Protein AF-A0A0F9MZG8-F1 (afdb_monomer_lite)

Structure (mmCIF, N/CA/C/O backbone):
data_AF-A0A0F9MZG8-F1
#
_entry.id   AF-A0A0F9MZG8-F1
#
loop_
_atom_site.group_PDB
_atom_site.id
_atom_site.type_symbol
_atom_site.label_atom_id
_atom_site.label_alt_id
_atom_site.label_comp_id
_atom_site.label_asym_id
_atom_site.label_entity_id
_atom_site.label_seq_id
_atom_site.pdbx_PDB_ins_code
_atom_site.Cartn_x
_atom_site.Cartn_y
_atom_site.Cartn_z
_atom_site.occupancy
_atom_site.B_iso_or_equiv
_atom_site.auth_seq_id
_atom_site.auth_comp_id
_atom_site.auth_asym_id
_atom_site.auth_atom_id
_atom_site.pdbx_PDB_model_num
ATOM 1 N N . MET A 1 1 ? 1.167 3.325 24.766 1.00 39.97 1 MET A N 1
ATOM 2 C CA . MET A 1 1 ? 1.088 3.543 23.304 1.00 39.97 1 MET A CA 1
ATOM 3 C C . MET A 1 1 ? -0.067 2.713 22.771 1.00 39.97 1 MET A C 1
ATOM 5 O O . MET A 1 1 ? -0.077 1.507 22.986 1.00 39.97 1 MET A O 1
ATOM 9 N N . LYS A 1 2 ? -1.107 3.370 22.245 1.00 28.80 2 LYS A N 1
ATOM 10 C CA . LYS A 1 2 ? -2.379 2.731 21.880 1.00 28.80 2 LYS A CA 1
ATOM 11 C C . LYS A 1 2 ? -2.226 2.035 20.527 1.00 28.80 2 LYS A C 1
ATOM 13 O O . LYS A 1 2 ? -1.923 2.693 19.542 1.00 28.80 2 LYS A O 1
ATOM 18 N N . ARG A 1 3 ? -2.422 0.715 20.511 1.00 33.69 3 ARG A N 1
ATOM 19 C CA . ARG A 1 3 ? -2.557 -0.090 19.291 1.00 33.69 3 ARG A CA 1
ATOM 20 C C . ARG A 1 3 ? -3.875 0.297 18.625 1.00 33.69 3 ARG A C 1
ATOM 22 O O . ARG A 1 3 ? -4.910 0.223 19.285 1.00 33.69 3 ARG A O 1
ATOM 29 N N . VAL A 1 4 ? -3.841 0.704 17.362 1.00 41.03 4 VAL A N 1
ATOM 30 C CA . VAL A 1 4 ? -5.053 0.978 16.582 1.00 41.03 4 VAL A CA 1
ATOM 31 C C . VAL A 1 4 ? -4.979 0.140 15.314 1.00 41.03 4 VAL A C 1
ATOM 33 O O . VAL A 1 4 ? -4.193 0.414 14.417 1.00 41.03 4 VAL A O 1
ATOM 36 N N . ILE A 1 5 ? -5.773 -0.929 15.296 1.00 41.41 5 ILE A N 1
ATOM 37 C CA . ILE A 1 5 ? -6.015 -1.792 14.138 1.00 41.41 5 ILE A CA 1
ATOM 38 C C . ILE A 1 5 ? -7.366 -1.349 13.577 1.00 41.41 5 ILE A C 1
ATOM 40 O O . ILE A 1 5 ? -8.356 -1.321 14.312 1.00 41.41 5 ILE A O 1
ATOM 44 N N . MET A 1 6 ? -7.404 -0.943 12.310 1.00 50.44 6 MET A N 1
ATOM 45 C CA . MET A 1 6 ? -8.611 -0.385 11.706 1.00 50.44 6 MET A CA 1
ATOM 46 C C . MET A 1 6 ? -9.599 -1.474 11.298 1.00 50.44 6 MET A C 1
ATOM 48 O O . MET A 1 6 ? -9.277 -2.380 10.535 1.00 50.44 6 MET A O 1
ATOM 52 N N . LYS A 1 7 ? -10.844 -1.325 11.754 1.00 39.59 7 LYS A N 1
ATOM 53 C CA . LYS A 1 7 ? -12.004 -1.979 11.148 1.00 39.59 7 LYS A CA 1
ATOM 54 C C . LYS A 1 7 ? -12.453 -1.182 9.918 1.00 39.59 7 LYS A C 1
ATOM 56 O O . LYS A 1 7 ? -12.264 0.024 9.838 1.00 39.59 7 LYS A O 1
ATOM 61 N N . LYS A 1 8 ? -13.079 -1.906 8.989 1.00 44.09 8 LYS A N 1
ATOM 62 C CA . LYS A 1 8 ? -13.554 -1.582 7.627 1.00 44.09 8 LYS A CA 1
ATOM 63 C C . LYS A 1 8 ? -14.295 -0.238 7.404 1.00 44.09 8 LYS A C 1
ATOM 65 O O . LYS A 1 8 ? -14.610 0.040 6.249 1.00 44.09 8 LYS A O 1
ATOM 70 N N . GLU A 1 9 ? -14.580 0.552 8.438 1.00 46.88 9 GLU A N 1
ATOM 71 C CA . GLU A 1 9 ? -15.502 1.702 8.400 1.00 46.88 9 GLU A CA 1
ATOM 72 C C . GLU A 1 9 ? -14.860 3.078 8.632 1.00 46.88 9 GLU A C 1
ATOM 74 O O . GLU A 1 9 ? -15.514 4.076 8.355 1.00 46.88 9 GLU A O 1
ATOM 79 N N . ASP A 1 10 ? -13.588 3.167 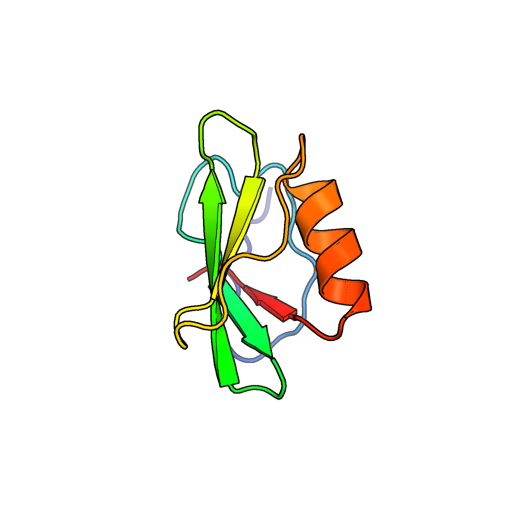9.024 1.00 42.12 10 ASP A N 1
ATOM 80 C CA . ASP A 1 10 ? -12.918 4.459 9.207 1.00 42.12 10 ASP A CA 1
ATOM 81 C C . ASP A 1 10 ? -11.788 4.647 8.183 1.00 42.12 10 ASP A C 1
ATOM 83 O O . ASP A 1 10 ? -10.947 3.771 7.980 1.00 42.12 10 ASP A O 1
ATOM 87 N N . GLU A 1 11 ? -11.757 5.797 7.508 1.00 47.69 11 GLU A N 1
ATOM 88 C CA . GLU A 1 11 ? -10.589 6.263 6.754 1.00 47.69 11 GLU A CA 1
ATOM 89 C C . GLU A 1 11 ? -9.603 6.894 7.743 1.00 47.69 11 GLU A C 1
ATOM 91 O O . GLU A 1 11 ? -9.777 8.043 8.141 1.00 47.69 11 GLU A O 1
ATOM 96 N N . GLN A 1 12 ? -8.563 6.166 8.159 1.00 50.78 12 GLN A N 1
ATOM 97 C CA . GLN A 1 12 ? -7.433 6.760 8.880 1.00 50.78 12 GLN A CA 1
ATOM 98 C C . GLN A 1 12 ? -6.099 6.351 8.263 1.00 50.78 12 GLN A C 1
ATOM 100 O O . GLN A 1 12 ? -5.921 5.288 7.670 1.00 50.78 12 GLN A O 1
ATOM 105 N N . THR A 1 13 ? -5.173 7.291 8.393 1.00 44.78 13 THR A N 1
ATOM 106 C CA . THR A 1 13 ? -3.822 7.323 7.850 1.00 44.78 13 THR A CA 1
ATOM 107 C C . THR A 1 13 ? -2.988 6.140 8.344 1.00 44.78 13 THR A C 1
ATOM 109 O O . THR A 1 13 ? -2.871 5.918 9.546 1.00 44.78 13 THR A O 1
ATOM 112 N N . ILE A 1 14 ? -2.377 5.395 7.419 1.00 51.09 14 ILE A N 1
ATOM 113 C CA . ILE A 1 14 ? -1.473 4.280 7.736 1.00 51.09 14 ILE A CA 1
ATOM 114 C C . ILE A 1 14 ? -0.196 4.833 8.382 1.00 51.09 14 ILE A C 1
ATOM 116 O O . ILE A 1 14 ? 0.504 5.641 7.769 1.00 51.09 14 ILE A O 1
ATOM 120 N N . ASP A 1 15 ? 0.137 4.372 9.591 1.00 51.69 15 ASP A N 1
ATOM 121 C CA . ASP A 1 15 ? 1.466 4.591 10.168 1.00 51.69 15 ASP A CA 1
ATOM 122 C C . ASP A 1 15 ? 2.457 3.586 9.561 1.00 51.69 15 ASP A C 1
ATOM 124 O O . ASP A 1 15 ? 2.432 2.383 9.831 1.00 51.69 15 ASP A O 1
ATOM 128 N N . PHE A 1 16 ? 3.341 4.094 8.703 1.00 53.44 16 PHE A N 1
ATOM 129 C CA . PHE A 1 16 ? 4.325 3.305 7.962 1.00 53.44 16 PHE A CA 1
ATOM 130 C C . PHE A 1 16 ? 5.368 2.603 8.847 1.00 53.44 16 PHE A C 1
ATOM 132 O O . PHE A 1 16 ? 6.087 1.747 8.336 1.00 53.44 16 PHE A O 1
ATOM 139 N N . LYS A 1 17 ? 5.474 2.932 10.144 1.00 51.16 17 LYS A N 1
ATOM 140 C CA . LYS A 1 17 ? 6.397 2.249 11.070 1.00 51.16 17 LYS A CA 1
ATOM 141 C C . LYS A 1 17 ? 5.916 0.861 11.504 1.00 51.16 17 LYS A C 1
ATOM 143 O O . LYS A 1 17 ? 6.746 0.042 11.888 1.00 51.16 17 LYS A O 1
ATOM 148 N N . ASP A 1 18 ? 4.611 0.594 11.426 1.00 46.00 18 ASP A N 1
ATOM 149 C CA . ASP A 1 18 ? 4.005 -0.666 11.887 1.00 46.00 18 ASP A CA 1
ATOM 150 C C . ASP A 1 18 ? 3.722 -1.666 10.758 1.00 46.00 18 ASP A C 1
ATOM 152 O O . ASP A 1 18 ? 3.493 -2.852 11.015 1.00 46.00 18 ASP A O 1
ATOM 156 N N . VAL A 1 19 ? 3.776 -1.219 9.501 1.00 53.00 19 VAL A N 1
ATOM 157 C CA . VAL A 1 19 ? 3.511 -2.086 8.346 1.00 53.00 19 VAL A CA 1
ATOM 158 C C . VAL A 1 19 ? 4.522 -3.224 8.249 1.00 53.00 19 VAL A C 1
ATOM 160 O O . VAL A 1 19 ? 4.144 -4.346 7.919 1.00 53.00 19 VAL A O 1
ATOM 163 N N . ASP A 1 20 ? 5.783 -2.961 8.590 1.00 52.12 20 ASP A N 1
ATOM 164 C CA . ASP A 1 20 ? 6.848 -3.966 8.536 1.00 52.12 20 ASP A CA 1
ATOM 165 C C . ASP A 1 20 ? 6.606 -5.150 9.493 1.00 52.12 20 ASP A C 1
ATOM 167 O O . ASP A 1 20 ? 7.333 -6.139 9.441 1.00 52.12 20 ASP A O 1
ATOM 171 N N . LYS A 1 21 ? 5.609 -5.071 10.393 1.00 49.81 21 LYS A N 1
ATOM 172 C CA . LYS A 1 21 ? 5.463 -6.037 11.484 1.00 49.81 21 LYS A CA 1
ATOM 173 C C . LYS A 1 21 ? 4.225 -6.920 11.501 1.00 49.81 21 LYS A C 1
ATOM 175 O O . LYS A 1 21 ? 4.337 -7.943 12.163 1.00 49.81 21 LYS A O 1
ATOM 180 N N . ASN A 1 22 ? 3.086 -6.627 10.860 1.00 52.53 22 ASN A N 1
ATOM 181 C CA . ASN A 1 22 ? 1.875 -7.412 11.198 1.00 52.53 22 ASN A CA 1
ATOM 182 C C . ASN A 1 22 ? 0.836 -7.737 10.111 1.00 52.53 22 ASN A C 1
ATOM 184 O O . ASN A 1 22 ? -0.167 -8.357 10.456 1.00 52.53 22 ASN A O 1
ATOM 188 N N . GLY A 1 23 ? 1.031 -7.451 8.820 1.00 65.06 23 GLY A N 1
ATOM 189 C CA . GLY A 1 23 ? 0.087 -8.014 7.846 1.00 65.06 23 GLY A CA 1
ATOM 190 C C . GLY A 1 23 ? 0.167 -7.490 6.418 1.00 65.06 23 GLY A C 1
ATOM 191 O O . GLY A 1 23 ? 0.820 -6.482 6.153 1.00 65.06 23 GLY A O 1
ATOM 192 N N . PRO A 1 24 ? -0.508 -8.175 5.478 1.00 74.75 24 PRO A N 1
ATOM 193 C CA . PRO A 1 24 ? -0.631 -7.702 4.107 1.00 74.75 24 PRO A CA 1
ATOM 194 C C . PRO A 1 24 ? -1.369 -6.356 4.065 1.00 74.75 24 PRO A C 1
ATOM 196 O O . PRO A 1 24 ? -2.469 -6.227 4.603 1.00 74.75 24 PRO A O 1
ATOM 199 N N . ILE A 1 25 ? -0.790 -5.361 3.382 1.00 83.56 25 ILE A N 1
ATOM 200 C CA . ILE A 1 25 ? -1.531 -4.148 3.021 1.00 83.56 25 ILE A CA 1
ATOM 201 C C . ILE A 1 25 ? -2.306 -4.420 1.743 1.00 83.56 25 ILE A C 1
ATOM 203 O O . ILE A 1 25 ? -1.754 -4.820 0.716 1.00 83.56 25 ILE A O 1
ATOM 207 N N . PHE A 1 26 ? -3.585 -4.103 1.786 1.00 85.56 26 PHE A N 1
ATOM 208 C CA . PHE A 1 26 ? -4.484 -4.172 0.658 1.00 85.56 26 PHE A CA 1
ATOM 209 C C . PHE A 1 26 ? -4.816 -2.783 0.127 1.00 85.56 26 PHE A C 1
ATOM 211 O O . PHE A 1 26 ? -4.699 -1.769 0.812 1.00 85.56 26 PHE A O 1
ATOM 218 N N . CYS A 1 27 ? -5.262 -2.751 -1.120 1.00 86.12 27 CYS A N 1
ATOM 219 C CA . CYS A 1 27 ? -5.645 -1.555 -1.841 1.00 86.12 27 CYS A CA 1
ATOM 220 C C . CYS A 1 27 ? -7.086 -1.690 -2.334 1.00 86.12 27 CYS A C 1
ATOM 222 O O . CYS A 1 27 ? -7.481 -2.727 -2.873 1.00 86.12 27 CYS A O 1
ATOM 224 N N . LYS A 1 28 ? -7.864 -0.618 -2.196 1.00 86.56 28 LYS A N 1
ATOM 225 C CA . LYS A 1 28 ? -9.171 -0.418 -2.819 1.00 86.56 28 LYS A CA 1
ATOM 226 C C . LYS A 1 28 ? -9.106 0.708 -3.838 1.00 86.56 28 LYS A C 1
ATOM 228 O O . LYS A 1 28 ? -8.425 1.708 -3.639 1.00 86.56 28 LYS A O 1
ATOM 233 N N . ARG A 1 29 ? -9.910 0.578 -4.885 1.00 82.56 29 ARG A N 1
ATOM 234 C CA . ARG A 1 29 ? -10.205 1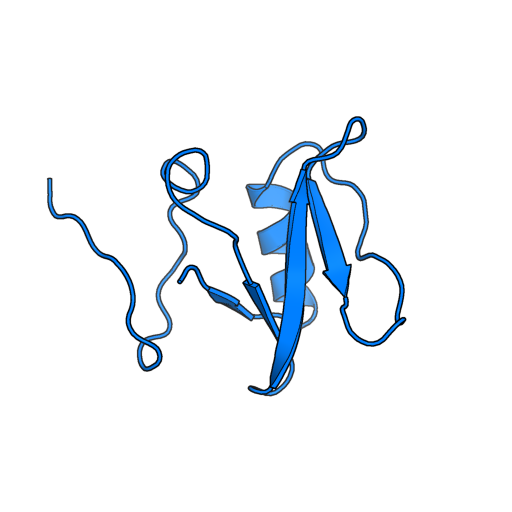.641 -5.847 1.00 82.56 29 ARG A CA 1
ATOM 235 C C . ARG A 1 29 ? -11.711 1.657 -6.068 1.00 82.56 29 ARG A C 1
ATOM 237 O O . ARG A 1 29 ? -12.308 0.599 -6.256 1.00 82.56 29 ARG A O 1
ATOM 244 N N . ASN A 1 30 ? -12.344 2.827 -5.988 1.00 83.56 30 ASN A N 1
ATOM 245 C CA . ASN A 1 30 ? -13.810 2.960 -6.044 1.00 83.56 30 ASN A CA 1
ATOM 246 C C . ASN A 1 30 ? -14.537 2.025 -5.049 1.00 83.56 30 ASN A C 1
ATOM 248 O O . ASN A 1 30 ? -15.479 1.327 -5.418 1.00 83.56 30 ASN A O 1
ATOM 252 N N . ASN A 1 31 ? -14.049 1.952 -3.803 1.00 80.12 31 ASN A N 1
ATOM 253 C CA . ASN A 1 31 ? -14.544 1.075 -2.725 1.00 80.12 31 ASN A CA 1
ATOM 254 C C . ASN A 1 31 ? -14.505 -0.441 -2.999 1.00 80.12 31 ASN A C 1
ATOM 256 O O . ASN A 1 31 ? -14.962 -1.224 -2.165 1.00 80.12 31 ASN A O 1
ATOM 260 N N . LYS A 1 32 ? -13.909 -0.882 -4.110 1.00 84.00 32 LYS A N 1
ATOM 261 C CA . LYS A 1 32 ? -13.707 -2.297 -4.438 1.00 84.00 32 L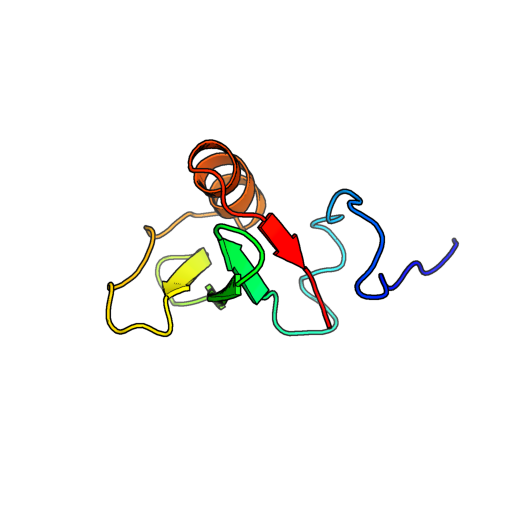YS A CA 1
ATOM 262 C C . LYS A 1 32 ? -12.259 -2.692 -4.223 1.00 84.00 32 LYS A C 1
ATOM 264 O O . LYS A 1 32 ? -11.365 -1.876 -4.432 1.00 84.00 32 LYS A O 1
ATOM 269 N N . TYR A 1 33 ? -12.041 -3.941 -3.821 1.00 85.75 33 TYR A N 1
ATOM 270 C CA . TYR A 1 33 ? -10.703 -4.513 -3.752 1.00 85.75 33 TYR A CA 1
ATOM 271 C C . TYR A 1 33 ? -10.004 -4.379 -5.111 1.00 85.75 33 TYR A C 1
ATOM 273 O O . TYR A 1 33 ? -10.583 -4.702 -6.148 1.00 85.75 33 TYR A O 1
ATOM 281 N N . ALA A 1 34 ? -8.792 -3.835 -5.094 1.00 85.88 34 ALA A N 1
ATOM 282 C CA . ALA A 1 34 ? -8.001 -3.567 -6.287 1.00 85.88 34 ALA A CA 1
ATOM 283 C C . ALA A 1 34 ? -6.713 -4.395 -6.314 1.00 85.88 34 ALA A C 1
ATOM 285 O O . ALA A 1 34 ? -6.264 -4.770 -7.395 1.00 85.88 34 ALA A O 1
ATOM 286 N N . GLY A 1 35 ? -6.124 -4.687 -5.154 1.00 89.25 35 GLY A N 1
ATOM 287 C CA . GLY A 1 35 ? -4.876 -5.433 -5.082 1.00 89.25 35 GLY A CA 1
ATOM 288 C C . GLY A 1 35 ? -4.217 -5.377 -3.715 1.00 89.25 35 GLY A C 1
ATOM 289 O O . GLY A 1 35 ? -4.840 -4.998 -2.719 1.00 89.25 35 GLY A O 1
ATOM 290 N N . LYS A 1 36 ? -2.937 -5.736 -3.669 1.00 88.00 36 LYS A N 1
ATOM 291 C CA . LYS A 1 36 ? -2.130 -5.757 -2.447 1.00 88.00 36 LYS A CA 1
ATOM 292 C C . LYS A 1 36 ? -0.741 -5.190 -2.679 1.00 88.00 36 LYS A C 1
ATOM 294 O O . LYS A 1 36 ? -0.179 -5.309 -3.766 1.00 88.00 36 LYS A O 1
ATOM 299 N N . VAL A 1 37 ? -0.189 -4.587 -1.640 1.00 87.38 37 VAL A N 1
ATOM 300 C CA . VAL A 1 37 ? 1.208 -4.173 -1.631 1.00 87.38 37 VAL A CA 1
ATOM 301 C C . VAL A 1 37 ? 2.079 -5.395 -1.375 1.00 87.38 37 VAL A C 1
ATOM 303 O O . VAL A 1 37 ? 1.771 -6.218 -0.512 1.00 87.38 37 VAL A O 1
ATOM 306 N N . ILE A 1 38 ? 3.165 -5.501 -2.127 1.00 85.94 38 ILE A N 1
ATOM 307 C CA . ILE A 1 38 ? 4.205 -6.508 -1.951 1.00 85.94 38 ILE A CA 1
ATOM 308 C C . ILE A 1 38 ? 5.571 -5.818 -1.920 1.00 85.94 38 ILE A C 1
ATOM 310 O O . ILE A 1 38 ? 5.735 -4.712 -2.441 1.00 85.94 38 ILE A O 1
ATOM 314 N N . HIS A 1 39 ? 6.540 -6.472 -1.291 1.00 83.94 39 HIS A N 1
ATOM 315 C CA . HIS A 1 39 ? 7.930 -6.039 -1.274 1.00 83.94 39 HIS A CA 1
ATOM 316 C C . HIS A 1 39 ? 8.767 -7.086 -2.008 1.00 83.94 39 HIS A C 1
ATOM 318 O O . HIS A 1 39 ? 8.810 -8.246 -1.595 1.00 83.94 39 HIS A O 1
ATOM 324 N N . GLU A 1 40 ? 9.386 -6.684 -3.114 1.00 80.69 40 GLU A N 1
ATOM 325 C CA . GLU A 1 40 ? 10.269 -7.524 -3.925 1.00 80.69 40 GLU A CA 1
ATOM 326 C C . GLU A 1 40 ? 11.684 -6.922 -3.966 1.00 80.69 40 GLU A C 1
ATOM 328 O O . GLU A 1 40 ? 11.955 -5.894 -3.346 1.00 80.69 40 GLU A O 1
ATOM 333 N N . LYS A 1 41 ? 12.622 -7.566 -4.679 1.00 78.31 41 LYS A N 1
ATOM 334 C CA . LYS A 1 41 ? 14.035 -7.135 -4.736 1.00 78.31 41 LYS A CA 1
ATOM 335 C C . LYS A 1 41 ? 14.223 -5.680 -5.185 1.00 78.31 41 LYS A C 1
ATOM 337 O O . LYS A 1 41 ? 15.197 -5.057 -4.779 1.00 78.31 41 LYS A O 1
ATOM 342 N N . GLU A 1 42 ? 13.318 -5.158 -6.009 1.00 77.25 42 GLU A N 1
ATOM 343 C CA . GLU A 1 42 ? 13.388 -3.794 -6.552 1.00 77.25 42 GLU A CA 1
ATOM 344 C C . GLU A 1 42 ? 12.668 -2.746 -5.684 1.00 77.25 42 GLU A C 1
ATOM 346 O O . GLU A 1 42 ? 12.711 -1.552 -5.986 1.00 77.25 42 GLU A O 1
ATOM 351 N N . GLY A 1 43 ? 12.033 -3.171 -4.587 1.00 84.75 43 GLY A N 1
ATOM 352 C CA . GLY A 1 43 ? 11.350 -2.305 -3.633 1.00 84.75 43 GLY A CA 1
ATOM 353 C C . GLY A 1 43 ? 9.877 -2.658 -3.429 1.00 84.75 43 GLY A C 1
ATOM 354 O O . GLY A 1 43 ? 9.435 -3.794 -3.602 1.00 84.75 43 GLY A O 1
ATOM 355 N N . TRP A 1 44 ? 9.112 -1.662 -2.990 1.00 86.00 44 TRP A N 1
ATOM 356 C CA . TRP A 1 44 ? 7.689 -1.760 -2.685 1.00 86.00 44 TRP A CA 1
ATOM 357 C C . TRP A 1 44 ? 6.851 -1.484 -3.925 1.00 86.00 44 TRP A C 1
ATOM 359 O O . TRP A 1 44 ? 7.008 -0.443 -4.565 1.00 86.00 44 TRP A O 1
ATOM 369 N N . MET A 1 45 ? 5.908 -2.373 -4.209 1.00 88.62 45 MET A N 1
ATOM 370 C CA . MET A 1 45 ? 5.037 -2.286 -5.377 1.00 88.62 45 MET A CA 1
ATOM 371 C C . MET A 1 45 ? 3.605 -2.682 -5.025 1.00 88.62 45 MET A C 1
ATOM 373 O O . MET A 1 45 ? 3.363 -3.516 -4.151 1.00 88.62 45 MET A O 1
ATOM 377 N N . LEU A 1 46 ? 2.630 -2.088 -5.708 1.00 87.94 46 LEU A N 1
ATOM 378 C CA . LEU A 1 46 ? 1.225 -2.475 -5.588 1.00 87.94 46 LEU A CA 1
ATOM 379 C C . LEU A 1 46 ? 0.866 -3.405 -6.750 1.00 87.94 46 LEU A C 1
ATOM 381 O O . LEU A 1 46 ? 0.813 -2.980 -7.901 1.00 87.94 46 LEU A O 1
ATOM 385 N N . ARG A 1 47 ? 0.592 -4.675 -6.450 1.00 88.44 47 ARG A N 1
ATOM 386 C CA . ARG A 1 47 ? 0.135 -5.660 -7.435 1.00 88.44 47 ARG A CA 1
ATOM 387 C C . ARG A 1 47 ? -1.388 -5.633 -7.500 1.00 88.44 47 ARG A C 1
ATOM 389 O O . ARG A 1 47 ? -2.050 -5.842 -6.481 1.00 88.44 47 ARG A O 1
ATOM 396 N N . PHE A 1 48 ? -1.942 -5.366 -8.682 1.00 86.69 48 PHE A N 1
ATOM 397 C CA . PHE A 1 48 ? -3.387 -5.394 -8.890 1.00 86.69 48 PHE A CA 1
ATOM 398 C C . PHE A 1 48 ? -3.858 -6.820 -9.187 1.00 86.69 48 PHE A C 1
ATOM 400 O O . PHE A 1 48 ? -3.364 -7.459 -10.113 1.00 86.69 48 PHE A O 1
ATOM 407 N N . ASP A 1 49 ? -4.871 -7.292 -8.462 1.00 80.19 49 ASP A N 1
ATOM 408 C CA . ASP A 1 49 ? -5.368 -8.672 -8.596 1.00 80.19 49 ASP A CA 1
ATOM 409 C C . ASP A 1 49 ? -6.181 -8.897 -9.887 1.00 80.19 49 ASP A C 1
ATOM 411 O O . ASP A 1 49 ? -6.365 -10.026 -10.329 1.00 80.19 49 ASP A O 1
ATOM 415 N N . ASN A 1 50 ? -6.605 -7.827 -10.567 1.00 73.38 50 ASN A N 1
ATOM 416 C CA . ASN A 1 50 ? -7.434 -7.905 -11.778 1.00 73.38 50 ASN A CA 1
ATOM 417 C C . ASN A 1 50 ? -6.628 -8.100 -13.080 1.00 73.38 50 ASN A C 1
ATOM 419 O O . ASN A 1 50 ? -7.077 -7.667 -14.141 1.00 73.38 50 ASN A O 1
ATOM 423 N N . GLY A 1 51 ? -5.406 -8.640 -13.013 1.00 63.75 51 GLY A N 1
ATOM 424 C CA . GLY A 1 51 ? -4.531 -8.808 -14.185 1.00 63.75 51 GLY A CA 1
ATOM 425 C C . GLY A 1 51 ? -4.082 -7.491 -14.835 1.00 63.75 51 GLY A C 1
ATOM 426 O O . GLY A 1 51 ? -3.598 -7.487 -15.960 1.00 63.75 51 GLY A O 1
ATOM 427 N N . ARG A 1 52 ? -4.239 -6.356 -14.137 1.00 67.31 52 ARG A N 1
ATOM 428 C CA . ARG A 1 52 ? -3.904 -5.007 -14.636 1.00 67.31 52 ARG A CA 1
ATOM 429 C C . ARG A 1 52 ? -2.433 -4.621 -14.431 1.00 67.31 52 ARG A C 1
ATOM 431 O O . ARG A 1 52 ? -2.099 -3.444 -14.532 1.00 67.31 52 ARG A O 1
ATOM 438 N N . GLY A 1 53 ? -1.576 -5.597 -14.141 1.00 76.56 53 GLY A N 1
ATOM 439 C CA . GLY A 1 53 ? -0.159 -5.388 -13.865 1.00 76.56 53 GLY A CA 1
ATOM 440 C C . GLY A 1 53 ? 0.120 -4.859 -12.457 1.00 76.56 53 GLY A C 1
ATOM 441 O O . GLY A 1 53 ? -0.651 -5.061 -11.514 1.00 76.56 53 GLY A O 1
ATOM 442 N N . GLU A 1 54 ? 1.258 -4.192 -12.327 1.00 81.62 54 GLU A N 1
ATOM 443 C CA . GLU A 1 54 ? 1.781 -3.625 -11.088 1.00 81.62 54 GLU A CA 1
ATOM 444 C C . GLU A 1 54 ? 1.895 -2.104 -11.179 1.00 81.62 54 GLU A C 1
ATOM 446 O O . GLU A 1 54 ? 2.127 -1.528 -12.242 1.00 81.62 54 GLU A O 1
ATOM 451 N N . PHE A 1 55 ? 1.708 -1.439 -10.046 1.00 82.44 55 PHE A N 1
ATOM 452 C CA . PHE A 1 55 ? 1.864 -0.002 -9.920 1.00 82.44 55 PHE A CA 1
ATOM 453 C C . PHE A 1 55 ? 3.249 0.319 -9.372 1.00 82.44 55 PHE A C 1
ATOM 455 O O . PHE A 1 55 ? 3.386 0.535 -8.170 1.00 82.44 55 PHE A O 1
ATOM 462 N N . GLY A 1 56 ? 4.229 0.347 -10.280 1.00 81.19 56 GLY A N 1
ATOM 463 C CA . GLY A 1 56 ? 5.600 0.815 -10.060 1.00 81.19 56 GLY A CA 1
ATOM 464 C C . GLY A 1 56 ? 6.381 0.115 -8.939 1.00 81.19 56 GLY A C 1
ATOM 465 O O . GLY A 1 56 ? 5.823 -0.451 -8.005 1.00 81.19 56 GLY A O 1
ATOM 466 N N . SER A 1 57 ? 7.704 0.219 -9.002 1.00 86.06 57 SER A N 1
ATOM 467 C CA . SER A 1 57 ? 8.593 -0.187 -7.909 1.00 86.06 57 SER A CA 1
ATOM 468 C C . SER A 1 57 ? 9.138 1.060 -7.227 1.00 86.06 57 SER A C 1
ATOM 470 O O . SER A 1 57 ? 9.716 1.938 -7.872 1.00 86.06 57 SER A O 1
ATOM 472 N N . TYR A 1 58 ? 8.924 1.171 -5.918 1.00 86.19 58 TYR A N 1
ATOM 473 C CA . TYR A 1 58 ? 9.331 2.328 -5.128 1.00 86.19 58 TYR A CA 1
ATOM 474 C C . TYR A 1 58 ? 10.291 1.919 -4.010 1.00 86.19 58 TYR A C 1
ATOM 476 O O . TYR A 1 58 ? 10.058 0.925 -3.326 1.00 86.19 58 TYR A O 1
ATOM 484 N N . PRO A 1 59 ? 11.332 2.721 -3.730 1.00 83.75 59 PRO A N 1
ATOM 485 C CA . PRO A 1 59 ? 12.327 2.381 -2.713 1.00 83.75 59 PRO A CA 1
ATOM 486 C C . PRO A 1 59 ? 11.754 2.356 -1.290 1.00 83.75 59 PRO A C 1
ATOM 488 O O . PRO A 1 59 ? 12.326 1.728 -0.406 1.00 83.75 59 PRO A O 1
ATOM 491 N N . THR A 1 60 ? 10.630 3.037 -1.042 1.00 84.00 60 THR A N 1
ATOM 492 C CA . THR A 1 60 ? 9.957 3.035 0.259 1.00 84.00 60 THR A CA 1
ATOM 493 C C . THR A 1 60 ? 8.455 2.864 0.093 1.00 84.00 60 THR A C 1
ATOM 495 O O . THR A 1 60 ? 7.842 3.418 -0.824 1.00 84.00 60 THR A O 1
ATOM 498 N N . LEU A 1 61 ? 7.846 2.155 1.043 1.00 80.88 61 LEU A N 1
ATOM 499 C CA . LEU A 1 61 ? 6.399 1.987 1.124 1.00 80.88 61 LEU A CA 1
ATOM 500 C C . LEU A 1 61 ? 5.655 3.327 1.169 1.00 80.88 61 LEU A C 1
ATOM 502 O O . LEU A 1 61 ? 4.622 3.486 0.523 1.00 80.88 61 LEU A O 1
ATOM 506 N N . LYS A 1 62 ? 6.198 4.303 1.906 1.00 82.19 62 LYS A N 1
ATOM 507 C CA . LYS A 1 62 ? 5.637 5.654 1.992 1.00 82.19 62 LYS A CA 1
ATOM 508 C C . LYS A 1 62 ? 5.476 6.272 0.603 1.00 82.19 62 LYS A C 1
ATOM 510 O O . LYS A 1 62 ? 4.391 6.733 0.266 1.00 82.19 62 LYS A O 1
ATOM 515 N N . LYS A 1 63 ? 6.523 6.205 -0.225 1.00 83.94 63 LYS A N 1
ATOM 516 C CA . LYS A 1 63 ? 6.503 6.773 -1.577 1.00 83.94 63 LYS A CA 1
ATOM 517 C C . LYS A 1 63 ? 5.516 6.044 -2.491 1.00 83.94 63 LYS A C 1
ATOM 519 O O . LYS A 1 63 ? 4.827 6.706 -3.264 1.00 83.94 63 LYS A O 1
ATOM 524 N N . LEU A 1 64 ? 5.410 4.716 -2.374 1.00 86.81 64 LEU A N 1
ATOM 525 C CA . LEU A 1 64 ? 4.392 3.932 -3.083 1.00 86.81 64 LEU A CA 1
ATOM 526 C C . LEU A 1 64 ? 2.984 4.421 -2.720 1.00 86.81 64 LEU A C 1
ATOM 528 O O . LEU A 1 64 ? 2.201 4.748 -3.608 1.00 86.81 64 LEU A O 1
ATOM 532 N N . VAL A 1 65 ? 2.669 4.477 -1.423 1.00 83.81 65 VAL A N 1
ATOM 533 C CA . VAL A 1 65 ? 1.326 4.818 -0.936 1.00 83.81 65 VAL A CA 1
ATOM 534 C C . VAL A 1 65 ? 0.963 6.260 -1.265 1.00 83.81 65 VAL A C 1
ATOM 536 O O . VAL A 1 65 ? -0.107 6.482 -1.821 1.00 83.81 65 VAL A O 1
ATOM 539 N N . GLU A 1 66 ? 1.847 7.227 -1.007 1.00 84.44 66 GLU A N 1
ATOM 540 C CA . GLU A 1 66 ? 1.619 8.639 -1.350 1.00 84.44 66 GLU A CA 1
ATOM 541 C C . GLU A 1 66 ? 1.343 8.810 -2.846 1.00 84.44 66 GLU A C 1
ATOM 543 O O . GLU A 1 66 ? 0.384 9.479 -3.235 1.00 84.44 66 GLU A O 1
ATOM 548 N N . THR A 1 67 ? 2.137 8.143 -3.690 1.00 85.44 67 THR A N 1
ATOM 549 C CA . THR A 1 67 ? 1.950 8.214 -5.140 1.00 85.44 67 THR A CA 1
ATOM 550 C C . THR A 1 67 ? 0.629 7.569 -5.541 1.00 85.44 67 THR A C 1
ATOM 552 O O . THR A 1 67 ? -0.174 8.189 -6.231 1.00 85.44 67 THR A O 1
ATOM 555 N N . ALA A 1 68 ? 0.356 6.348 -5.080 1.00 84.94 68 ALA A N 1
ATOM 556 C CA . ALA A 1 68 ? -0.846 5.608 -5.440 1.00 84.94 68 ALA A CA 1
ATOM 557 C C . ALA A 1 68 ? -2.136 6.267 -4.918 1.00 84.94 68 ALA A C 1
ATOM 559 O O . ALA A 1 68 ? -3.156 6.211 -5.610 1.00 84.94 68 ALA A O 1
ATOM 560 N N . MET A 1 69 ? -2.103 6.928 -3.756 1.00 83.88 69 MET A N 1
ATOM 561 C CA . MET A 1 69 ? -3.221 7.731 -3.246 1.00 83.88 69 MET A CA 1
ATOM 562 C C . MET A 1 69 ? -3.562 8.891 -4.186 1.00 83.88 69 MET A C 1
ATOM 564 O O . MET A 1 69 ? -4.742 9.152 -4.414 1.00 83.88 69 MET A O 1
ATOM 568 N N . GLY A 1 70 ? -2.558 9.505 -4.823 1.00 81.12 70 GLY A N 1
ATOM 569 C CA . GLY A 1 70 ? -2.760 10.509 -5.876 1.00 81.12 70 GLY A CA 1
ATOM 570 C C .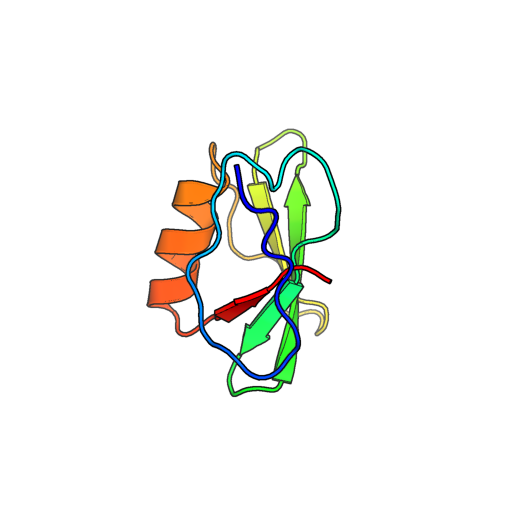 GLY A 1 70 ? -3.552 9.998 -7.090 1.00 81.12 70 GLY A C 1
ATOM 571 O O . GLY A 1 70 ? -4.184 10.784 -7.787 1.00 81.12 70 GLY A O 1
ATOM 572 N N . PHE A 1 71 ? -3.594 8.679 -7.310 1.00 83.62 71 PHE A N 1
ATOM 573 C CA . PHE A 1 71 ? -4.389 8.029 -8.363 1.00 83.62 71 PHE A CA 1
ATOM 574 C C . PHE A 1 71 ? -5.746 7.488 -7.867 1.00 83.62 71 PHE A C 1
ATOM 576 O O . PHE A 1 71 ? -6.401 6.706 -8.565 1.00 83.62 71 PHE A O 1
ATOM 583 N N . GLY A 1 72 ? -6.180 7.888 -6.666 1.00 81.94 72 GLY A N 1
ATOM 584 C CA . GLY A 1 72 ? -7.466 7.495 -6.083 1.00 81.94 72 GLY A CA 1
ATOM 585 C C . GLY A 1 72 ? -7.479 6.096 -5.460 1.00 81.94 72 GLY A C 1
ATOM 586 O O . GLY A 1 72 ? -8.552 5.517 -5.270 1.00 81.94 72 GLY A O 1
ATOM 587 N N . ASN A 1 73 ? -6.306 5.530 -5.162 1.00 83.56 73 ASN A N 1
ATOM 588 C CA . ASN A 1 73 ? -6.200 4.283 -4.411 1.00 83.56 73 ASN A CA 1
ATOM 589 C C . ASN A 1 73 ? -6.293 4.555 -2.905 1.00 83.56 73 ASN A C 1
ATOM 591 O O . ASN A 1 73 ? -5.714 5.513 -2.400 1.00 83.56 73 ASN A O 1
ATOM 595 N N . LYS A 1 74 ? -6.9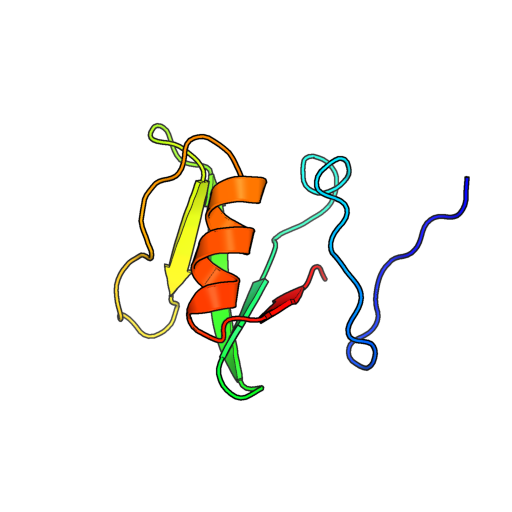92 3.686 -2.179 1.00 84.94 74 LYS A N 1
ATOM 596 C CA . LYS A 1 74 ? -7.079 3.716 -0.715 1.00 84.94 74 LYS A CA 1
ATOM 597 C C . LYS A 1 74 ? -6.470 2.443 -0.155 1.00 84.94 74 LYS A C 1
ATOM 599 O O . LYS A 1 74 ? -6.802 1.357 -0.622 1.00 84.94 74 LYS A O 1
ATOM 604 N N . PHE A 1 75 ? -5.608 2.561 0.841 1.00 82.56 75 PHE A N 1
ATOM 605 C CA . PHE A 1 75 ? -4.910 1.419 1.424 1.00 82.56 75 PHE A CA 1
ATOM 606 C C . PHE A 1 75 ? -5.484 1.068 2.791 1.00 82.56 75 PHE A C 1
ATOM 608 O O . PHE A 1 75 ? -5.980 1.939 3.500 1.00 82.56 75 PHE A O 1
ATOM 615 N N . TYR A 1 76 ? -5.435 -0.209 3.149 1.00 76.62 76 TYR A N 1
ATOM 616 C CA . TYR A 1 76 ? -5.896 -0.708 4.439 1.00 76.62 76 TYR A CA 1
ATOM 617 C C . TYR A 1 76 ? -5.131 -1.975 4.817 1.00 76.62 76 TYR A C 1
ATOM 619 O O . TYR A 1 76 ? -4.724 -2.749 3.951 1.00 76.62 76 TYR A O 1
ATOM 627 N N . VAL A 1 77 ? -4.942 -2.184 6.113 1.00 75.81 77 VAL A N 1
ATOM 628 C CA . VAL A 1 77 ? -4.429 -3.436 6.684 1.00 75.81 77 VAL A CA 1
ATOM 629 C C . VAL A 1 77 ? -5.611 -4.277 7.164 1.00 75.81 77 VAL A C 1
ATOM 631 O O . VAL A 1 77 ? -6.679 -3.723 7.435 1.00 75.81 77 VAL A O 1
ATOM 634 N N . ASN A 1 78 ? -5.449 -5.597 7.216 1.00 62.66 78 ASN A N 1
ATOM 635 C CA . ASN A 1 78 ? -6.436 -6.505 7.810 1.00 62.66 78 ASN A CA 1
ATOM 636 C C . ASN A 1 78 ? -5.994 -6.962 9.198 1.00 62.66 78 ASN A C 1
ATOM 638 O O . ASN A 1 78 ? -4.764 -7.056 9.399 1.00 62.66 78 ASN A O 1
#

Foldseek 3Di:
DDDDADDPPDQDDDDQVCPVPDFWKWKDAPNHTFFTWDQDPQAIWTQGPVPPGIDDHDNGP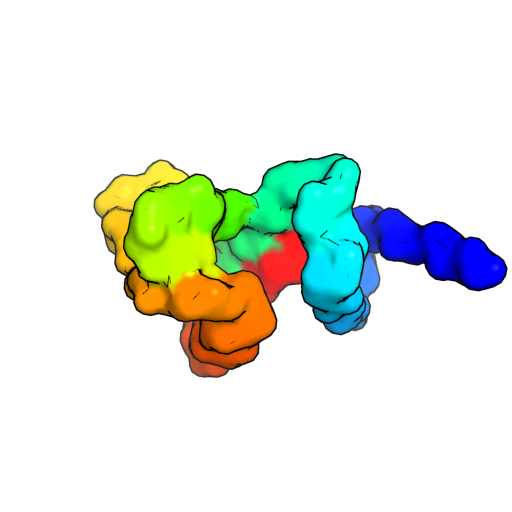VVRCVVVVVVRMGIHGD

Organism: NCBI:txid412755

Radius of gyration: 12.13 Å; chains: 1; bounding box: 30×19×38 Å

Secondary structure (DSSP, 8-state):
----PPPTT------TTTHHHH--EEEEETTEEEEEEEEETTEEEEEETTS--EEEEESSHHHHHHHHHHTTEEEEE-

Sequence (78 aa):
MKRVIMKKEDEQTIDFKDVDKNGPIFCKRNNKYAGKVIHEKEGWMLRFDNGRGEFGSYPTLKKLVETAMGFGNKFYVN

pLDDT: mean 71.85, std 17.31, range [28.8, 89.25]